Protein AF-A0A4W3GHU9-F1 (afdb_monomer_lite)

pLDDT: mean 94.24, std 3.18, range [72.62, 97.25]

InterPro domains:
  IPR001599 Alpha-2-macroglobulin [PF00207] (1-42)
  IPR013783 Immunoglobulin-like fold [G3DSA:2.60.40.10] (7-88)
  IPR014756 Immunoglobulin E-set [SSF81296] (2-49)
  IPR050473 Alpha-2-macroglobulin/Complement system [PTHR11412] (1-88)

Sequence (88 aa):
MTVMKDFFIDLRLPYSVIRNEQVEIKAILYNYHTEKIKVQVEFPYNEHICSGATPQKRFKQTVEIHPKSSEAVFYTIIPLVLGDIAIE

Secondary structure (DSSP, 8-state):
-----SEEEEEE--S---TT--EEEEEEEEE-SSS-EEEEEEEPP-TTEEES-BTTB-EEEEEEE-TTEEEEEEEEEEE-SSS-----

Organism: Callorhinchus milii (NCBI:txid7868)

Structure (mmCIF, N/CA/C/O backbone):
data_AF-A0A4W3GHU9-F1
#
_entry.id   AF-A0A4W3GHU9-F1
#
loop_
_atom_site.group_PDB
_atom_site.id
_atom_site.type_symbol
_atom_site.label_atom_id
_atom_site.label_alt_id
_atom_site.label_comp_id
_atom_site.label_asym_id
_atom_site.label_entity_id
_atom_site.label_seq_id
_atom_site.pdbx_PDB_ins_code
_atom_site.Cartn_x
_atom_site.Cartn_y
_atom_site.Cartn_z
_atom_site.occupancy
_atom_site.B_iso_or_equiv
_atom_site.auth_seq_id
_atom_site.auth_comp_id
_atom_site.auth_asym_id
_atom_site.auth_atom_id
_atom_site.pdbx_PDB_model_num
ATOM 1 N N . MET A 1 1 ? -16.418 -23.279 5.351 1.00 72.62 1 MET A N 1
ATOM 2 C CA . MET A 1 1 ? -15.470 -22.726 6.342 1.00 72.62 1 MET A CA 1
ATOM 3 C C . MET A 1 1 ? -15.134 -21.311 5.900 1.00 72.62 1 MET A C 1
ATOM 5 O O . MET A 1 1 ? -14.839 -21.146 4.725 1.00 72.62 1 MET A O 1
ATOM 9 N N . THR A 1 2 ? -15.236 -20.316 6.781 1.00 89.38 2 THR A N 1
ATOM 10 C CA . THR A 1 2 ? -15.000 -18.898 6.446 1.00 89.38 2 THR A CA 1
ATOM 11 C C . THR A 1 2 ? -13.739 -18.433 7.164 1.00 89.38 2 THR A C 1
ATOM 13 O O . THR A 1 2 ? -13.643 -18.610 8.376 1.00 89.38 2 THR A O 1
ATOM 16 N N . VAL A 1 3 ? -12.769 -17.879 6.432 1.00 91.31 3 VAL A N 1
ATOM 17 C CA . VAL A 1 3 ? -11.541 -17.302 7.003 1.00 91.31 3 VAL A CA 1
ATOM 18 C C . VAL A 1 3 ? -11.709 -15.791 7.051 1.00 91.31 3 VAL A C 1
ATOM 20 O O . VAL A 1 3 ? -11.992 -15.173 6.028 1.00 91.31 3 VAL A O 1
ATOM 23 N N . MET A 1 4 ? -11.568 -15.202 8.235 1.00 91.75 4 MET A N 1
ATOM 24 C CA . MET A 1 4 ? -11.766 -13.772 8.452 1.00 91.75 4 MET A CA 1
ATOM 25 C C . MET A 1 4 ? -10.873 -13.298 9.604 1.00 91.75 4 MET A C 1
ATOM 27 O O . MET A 1 4 ? -10.645 -14.042 10.558 1.00 91.75 4 MET A O 1
ATOM 31 N N . LYS A 1 5 ? -10.326 -12.087 9.471 1.00 94.31 5 LYS A N 1
ATOM 32 C CA . LYS A 1 5 ? -9.562 -11.378 10.505 1.00 94.31 5 LYS A CA 1
ATOM 33 C C . LYS A 1 5 ? -10.212 -10.017 10.740 1.00 94.31 5 LYS A C 1
ATOM 35 O O . LYS A 1 5 ? -10.759 -9.437 9.803 1.00 94.31 5 LYS A O 1
ATOM 40 N N . ASP A 1 6 ? -10.096 -9.496 11.956 1.00 93.25 6 ASP A N 1
ATOM 41 C CA . ASP A 1 6 ? -10.700 -8.209 12.330 1.00 93.25 6 ASP A CA 1
ATOM 42 C C . ASP A 1 6 ? -9.982 -7.000 11.703 1.00 93.25 6 ASP A C 1
ATOM 44 O O . ASP A 1 6 ? -10.602 -5.969 11.444 1.00 93.25 6 ASP A O 1
ATOM 48 N N . PHE A 1 7 ? -8.691 -7.149 11.394 1.00 95.50 7 PHE A N 1
ATOM 49 C CA . PHE A 1 7 ? -7.891 -6.177 10.654 1.00 95.50 7 PHE A CA 1
ATOM 50 C C . PHE A 1 7 ? -7.045 -6.882 9.589 1.00 95.50 7 PHE A C 1
ATOM 52 O O . PHE A 1 7 ? -6.349 -7.861 9.882 1.00 95.50 7 PHE A O 1
ATOM 59 N N . PHE A 1 8 ? -7.109 -6.398 8.348 1.00 95.44 8 PHE A N 1
ATOM 60 C CA . PHE A 1 8 ? -6.306 -6.908 7.234 1.00 95.44 8 PHE A CA 1
ATOM 61 C C . PHE A 1 8 ? -6.191 -5.887 6.096 1.00 95.44 8 PHE A C 1
ATOM 63 O O . PHE A 1 8 ? -6.898 -4.878 6.053 1.00 95.44 8 PHE A O 1
ATOM 70 N N . ILE A 1 9 ? -5.285 -6.190 5.167 1.00 95.25 9 ILE A N 1
ATOM 71 C CA . ILE A 1 9 ? -5.016 -5.414 3.959 1.00 95.25 9 ILE A CA 1
ATOM 72 C C . ILE A 1 9 ? -5.526 -6.213 2.755 1.00 95.25 9 ILE A C 1
ATOM 74 O O . ILE A 1 9 ? -5.188 -7.387 2.611 1.00 95.25 9 ILE A O 1
ATOM 78 N N . ASP A 1 10 ? -6.332 -5.585 1.904 1.00 95.12 10 ASP A N 1
ATOM 79 C CA . ASP A 1 10 ? -6.700 -6.081 0.573 1.00 95.12 10 ASP A CA 1
ATOM 80 C C . ASP A 1 10 ? -5.860 -5.334 -0.467 1.00 95.12 10 ASP A C 1
ATOM 82 O O . ASP A 1 10 ? -6.058 -4.137 -0.701 1.00 95.12 10 ASP A O 1
ATOM 86 N N . LEU A 1 11 ? -4.887 -6.026 -1.055 1.00 94.00 11 LEU A N 1
ATOM 87 C CA . LEU A 1 11 ? -4.004 -5.459 -2.066 1.00 94.00 11 LEU A CA 1
ATOM 88 C C . LEU A 1 11 ? -4.572 -5.732 -3.460 1.00 94.00 11 LEU A C 1
ATOM 90 O O . LEU A 1 11 ? -4.559 -6.865 -3.943 1.00 94.00 11 LEU A O 1
ATOM 94 N N . ARG A 1 12 ? -5.047 -4.680 -4.132 1.00 92.50 12 ARG A N 1
ATOM 95 C CA . ARG A 1 12 ? -5.626 -4.788 -5.474 1.00 92.50 12 ARG A CA 1
ATOM 96 C C . ARG A 1 12 ? -4.582 -4.479 -6.530 1.00 92.50 12 ARG A C 1
ATOM 98 O O . ARG A 1 12 ? -4.319 -3.316 -6.838 1.00 92.50 12 ARG A O 1
ATOM 105 N N . LEU A 1 13 ? -4.010 -5.544 -7.080 1.00 92.81 13 LEU A N 1
ATOM 106 C CA . LEU A 1 13 ? -3.048 -5.476 -8.171 1.00 92.81 13 LEU A CA 1
ATOM 107 C C . LEU A 1 13 ? -3.745 -5.700 -9.522 1.00 92.81 13 LEU A C 1
ATOM 109 O O . LEU A 1 13 ? -4.650 -6.537 -9.614 1.00 92.81 13 LEU A O 1
ATOM 113 N N . PRO A 1 14 ? -3.346 -4.973 -10.579 1.00 92.94 14 PRO A N 1
ATOM 114 C CA . PRO A 1 14 ? -3.722 -5.335 -11.938 1.00 92.94 14 PRO A CA 1
ATOM 115 C C . PRO A 1 14 ? -3.101 -6.686 -12.314 1.00 92.94 14 PRO A C 1
ATOM 117 O O . PRO A 1 14 ? -2.111 -7.115 -11.728 1.00 92.94 14 PRO A O 1
ATOM 120 N N . TYR A 1 15 ? -3.662 -7.338 -13.334 1.00 92.94 15 TYR A N 1
ATOM 121 C CA . TYR A 1 15 ? -3.138 -8.613 -13.831 1.00 92.94 15 TYR A CA 1
ATOM 122 C C . TYR A 1 15 ? -1.682 -8.507 -14.315 1.00 92.94 15 TYR A C 1
ATOM 124 O O . TYR A 1 15 ? -0.878 -9.400 -14.071 1.00 92.94 15 TYR A O 1
ATOM 132 N N . SER A 1 16 ? -1.341 -7.410 -14.993 1.00 94.25 16 SER A N 1
ATOM 133 C CA . SER A 1 16 ? 0.002 -7.148 -15.510 1.00 94.25 16 SER A CA 1
ATOM 134 C C . SER A 1 16 ? 0.232 -5.650 -15.680 1.00 94.25 16 SER A C 1
ATOM 136 O O . SER A 1 16 ? -0.720 -4.893 -15.874 1.00 94.25 16 SER A O 1
ATOM 138 N N . VAL A 1 17 ? 1.498 -5.241 -15.672 1.00 94.94 17 VAL A N 1
ATOM 139 C CA . VAL A 1 17 ? 1.9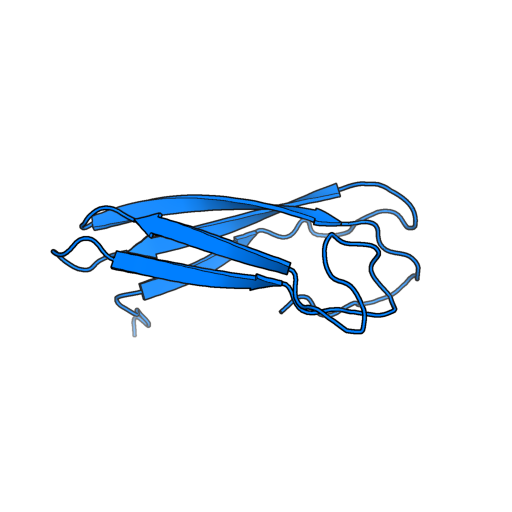47 -3.852 -15.850 1.00 94.94 17 VAL A CA 1
ATOM 140 C C . VAL A 1 17 ? 3.051 -3.797 -16.904 1.00 94.94 17 VAL A C 1
ATOM 142 O O . VAL A 1 17 ? 3.776 -4.776 -17.094 1.00 94.94 17 VAL A O 1
ATOM 145 N N . ILE A 1 18 ? 3.184 -2.673 -17.608 1.00 96.06 18 ILE A N 1
ATOM 146 C CA . ILE A 1 18 ? 4.224 -2.510 -18.628 1.00 96.06 18 ILE A CA 1
ATOM 147 C C . ILE A 1 18 ? 5.519 -2.044 -17.953 1.00 96.06 18 ILE A C 1
ATOM 149 O O . ILE A 1 18 ? 5.516 -1.161 -17.097 1.00 96.06 18 ILE A O 1
ATOM 153 N N . ARG A 1 19 ? 6.657 -2.635 -18.344 1.00 96.69 19 ARG A N 1
ATOM 154 C CA . ARG A 1 19 ? 7.979 -2.209 -17.858 1.00 96.69 19 ARG A CA 1
ATOM 155 C C . ARG A 1 19 ? 8.200 -0.721 -18.141 1.00 96.69 19 ARG A C 1
ATOM 157 O O . ARG A 1 19 ? 7.996 -0.277 -19.269 1.00 96.69 19 ARG A O 1
ATOM 164 N N . ASN A 1 20 ? 8.731 -0.009 -17.150 1.00 95.94 20 ASN A N 1
ATOM 165 C CA . ASN A 1 20 ? 9.005 1.429 -17.157 1.00 95.94 20 ASN A CA 1
ATOM 166 C C . ASN A 1 20 ? 7.754 2.322 -17.228 1.00 95.94 20 ASN A C 1
ATOM 168 O O . ASN A 1 20 ? 7.884 3.517 -17.486 1.00 95.94 20 ASN A O 1
ATOM 172 N N . GLU A 1 21 ? 6.560 1.777 -16.987 1.00 96.31 21 GLU A N 1
ATOM 173 C CA . GLU A 1 21 ? 5.335 2.566 -16.866 1.00 96.31 21 GLU A CA 1
ATOM 174 C C . GLU A 1 21 ? 5.046 2.904 -15.400 1.00 96.31 21 GLU A C 1
ATOM 176 O O . GLU A 1 21 ? 5.189 2.068 -14.509 1.00 96.31 21 GLU A O 1
ATOM 181 N N . GLN A 1 22 ? 4.622 4.141 -15.147 1.00 95.94 22 GLN A N 1
ATOM 182 C CA . GLN A 1 22 ? 4.158 4.544 -13.828 1.00 95.94 22 GLN A CA 1
ATOM 183 C C . GLN A 1 22 ? 2.734 4.045 -13.602 1.00 95.94 22 GLN A C 1
ATOM 185 O O . GLN A 1 22 ? 1.811 4.447 -14.308 1.00 95.94 22 GLN A O 1
ATOM 190 N N . VAL A 1 23 ? 2.554 3.219 -12.576 1.00 95.50 23 VAL A N 1
ATOM 191 C CA . VAL A 1 23 ? 1.252 2.672 -12.189 1.00 95.50 23 VAL A CA 1
ATOM 192 C C . VAL A 1 23 ? 0.967 2.966 -10.722 1.00 95.50 23 VAL A C 1
ATOM 194 O O . VAL A 1 23 ? 1.872 3.037 -9.889 1.00 95.50 23 VAL A O 1
ATOM 197 N N . GLU A 1 24 ? -0.308 3.144 -10.395 1.00 95.00 24 GLU A N 1
ATOM 198 C CA . GLU A 1 24 ? -0.768 3.328 -9.023 1.00 95.00 24 GLU A CA 1
ATOM 199 C C . GLU A 1 24 ? -1.483 2.060 -8.555 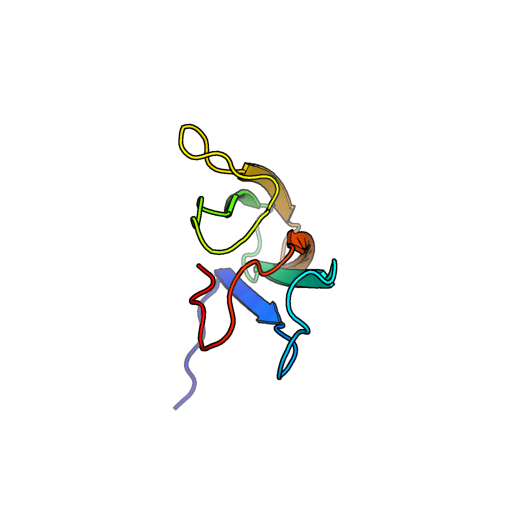1.00 95.00 24 GLU A C 1
ATOM 201 O O . GLU A 1 24 ? -2.486 1.646 -9.140 1.00 95.00 24 GLU A O 1
ATOM 206 N N . ILE A 1 25 ? -0.957 1.430 -7.506 1.00 94.00 25 ILE A N 1
ATOM 207 C CA . ILE A 1 25 ? -1.586 0.272 -6.869 1.00 94.00 25 ILE A CA 1
ATOM 208 C C . ILE A 1 25 ? -2.382 0.715 -5.643 1.00 94.00 25 ILE A C 1
ATOM 210 O O . ILE A 1 25 ? -2.000 1.647 -4.929 1.00 94.00 25 ILE A O 1
ATOM 214 N N . LYS A 1 26 ? -3.497 0.024 -5.389 1.00 94.56 26 LYS A N 1
ATOM 215 C CA 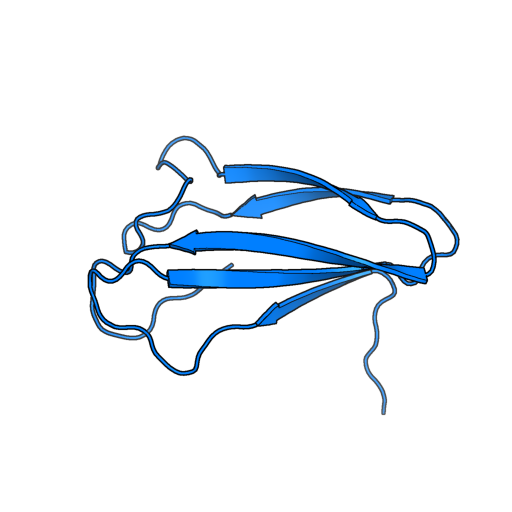. LYS A 1 26 ? -4.435 0.357 -4.316 1.00 94.56 26 LYS A CA 1
ATOM 216 C C . LYS A 1 26 ? -4.411 -0.716 -3.231 1.00 94.56 26 LYS A C 1
ATOM 218 O O . LYS A 1 26 ? -4.805 -1.855 -3.479 1.00 94.56 26 LYS A O 1
ATOM 223 N N . ALA A 1 27 ? -4.028 -0.328 -2.021 1.00 95.81 27 ALA A N 1
ATOM 224 C CA . ALA A 1 27 ? -4.173 -1.137 -0.817 1.00 95.81 27 ALA A CA 1
ATOM 225 C C . ALA A 1 27 ? -5.373 -0.630 -0.008 1.00 95.81 27 ALA A C 1
ATOM 227 O O . ALA A 1 27 ? -5.460 0.557 0.308 1.00 95.81 27 ALA A O 1
ATOM 228 N N . ILE A 1 28 ? -6.315 -1.510 0.321 1.00 96.62 28 ILE A N 1
ATOM 229 C CA . ILE A 1 28 ? -7.476 -1.171 1.149 1.00 96.62 28 ILE A CA 1
ATOM 230 C C . ILE A 1 28 ? -7.265 -1.769 2.532 1.00 96.62 28 ILE A C 1
ATOM 232 O O . ILE A 1 28 ? -7.128 -2.980 2.687 1.00 96.62 28 ILE A O 1
ATOM 236 N N . LEU A 1 29 ? -7.244 -0.908 3.539 1.00 97.00 29 LEU A N 1
ATOM 237 C CA . LEU A 1 29 ? -7.136 -1.298 4.933 1.00 97.00 29 LEU A CA 1
ATOM 238 C C . LEU A 1 29 ? -8.545 -1.450 5.494 1.00 97.00 29 LEU A C 1
ATOM 240 O O . LEU A 1 29 ? -9.308 -0.483 5.505 1.00 97.00 29 LEU A O 1
ATOM 244 N N . TYR A 1 30 ? -8.884 -2.644 5.966 1.00 97.25 30 TYR A N 1
ATOM 245 C CA . TYR A 1 30 ? -10.175 -2.917 6.591 1.00 97.25 30 TYR A CA 1
ATOM 246 C C . TYR A 1 30 ? -10.027 -2.942 8.107 1.00 97.25 30 TYR A C 1
ATOM 248 O O . TYR A 1 30 ? -9.225 -3.711 8.637 1.00 97.25 30 TYR A O 1
ATOM 256 N N . ASN A 1 31 ? -10.820 -2.122 8.799 1.00 97.25 31 ASN A N 1
ATOM 257 C CA . ASN A 1 31 ? -10.944 -2.149 10.251 1.00 97.25 31 ASN A CA 1
ATOM 258 C C . ASN A 1 31 ? -12.353 -2.596 10.643 1.00 97.25 31 ASN A C 1
ATOM 260 O O . ASN A 1 31 ? -13.304 -1.815 10.572 1.00 97.25 31 ASN A O 1
ATOM 264 N N . TYR A 1 32 ? -12.4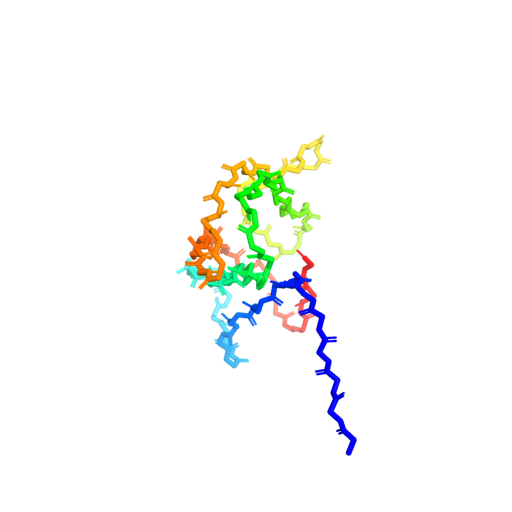88 -3.836 11.101 1.00 96.50 32 TYR A N 1
ATOM 265 C CA . TYR A 1 32 ? -13.748 -4.352 11.630 1.00 96.50 32 TYR A CA 1
ATOM 266 C C . TYR A 1 32 ? -13.869 -4.239 13.153 1.00 96.50 32 TYR A C 1
ATOM 268 O O . TYR A 1 32 ? -14.917 -4.587 13.704 1.00 96.50 32 TYR A O 1
ATOM 276 N N . HIS A 1 33 ? -12.865 -3.678 13.834 1.00 95.25 33 HIS A N 1
ATOM 277 C CA . HIS A 1 33 ? -12.984 -3.344 15.248 1.00 95.25 33 HIS A CA 1
ATOM 278 C C . HIS A 1 33 ? -14.009 -2.225 15.485 1.00 95.25 33 HIS A C 1
ATOM 280 O O . HIS A 1 33 ? -14.368 -1.439 14.602 1.00 95.25 33 HIS A O 1
ATOM 286 N N . THR A 1 34 ? -14.487 -2.148 16.725 1.00 96.38 34 THR A N 1
ATOM 287 C CA . THR A 1 34 ? -15.381 -1.083 17.203 1.00 96.38 34 THR A CA 1
ATOM 288 C C . THR A 1 34 ? -14.638 0.187 17.610 1.00 96.38 34 THR A C 1
ATOM 290 O O . THR A 1 34 ? -15.276 1.196 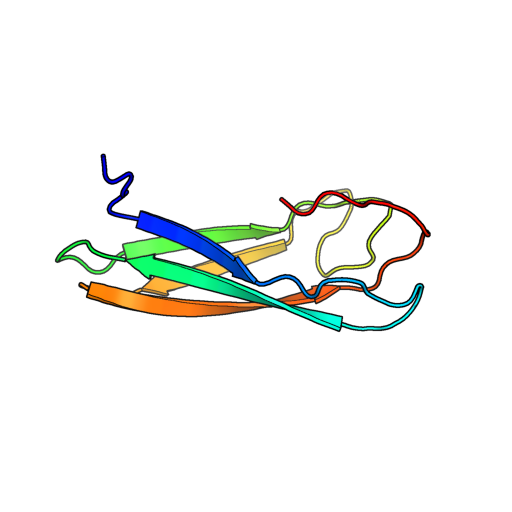17.896 1.00 96.38 34 THR A O 1
ATOM 293 N N . GLU A 1 35 ? -13.309 0.146 17.640 1.00 96.25 35 GLU A N 1
ATOM 294 C CA . GLU A 1 35 ? -12.446 1.266 17.996 1.00 96.25 35 GLU A CA 1
ATOM 295 C C . GLU A 1 35 ? -11.714 1.833 16.778 1.00 96.25 35 GLU A C 1
ATOM 297 O O . GLU A 1 35 ? -11.540 1.174 15.748 1.00 96.25 35 GLU A O 1
ATOM 302 N N . LYS A 1 36 ? -11.322 3.103 16.896 1.00 96.50 36 LYS A N 1
ATOM 303 C CA . LYS A 1 36 ? -10.498 3.776 15.897 1.00 96.50 36 LYS A CA 1
ATOM 304 C C . LYS A 1 36 ? -9.062 3.293 16.063 1.00 96.50 36 LYS A C 1
ATOM 306 O O . LYS A 1 36 ? -8.517 3.385 17.161 1.00 96.50 36 LYS A O 1
ATOM 311 N N . ILE A 1 37 ? -8.443 2.850 14.975 1.00 96.56 37 ILE A N 1
ATOM 312 C CA . ILE A 1 37 ? -7.058 2.371 14.985 1.00 96.56 37 ILE A CA 1
ATOM 313 C C . ILE A 1 37 ? -6.149 3.329 14.220 1.00 96.56 37 ILE A C 1
ATOM 315 O O . ILE A 1 37 ? -6.549 3.946 13.231 1.00 96.56 37 ILE A O 1
ATOM 319 N N . LYS A 1 38 ? -4.905 3.445 14.685 1.00 96.88 38 LYS A N 1
ATOM 320 C CA . LYS A 1 38 ? -3.836 4.177 14.006 1.00 96.88 38 LYS A CA 1
ATOM 321 C C . LYS A 1 38 ? -2.761 3.182 13.615 1.00 96.88 38 LYS A C 1
ATOM 323 O O . LYS A 1 38 ? -2.114 2.605 14.485 1.00 96.88 38 LYS A O 1
ATOM 328 N N . VAL A 1 39 ? -2.591 2.977 12.316 1.00 95.81 39 VAL A N 1
ATOM 329 C CA . VAL A 1 39 ? -1.680 1.970 11.769 1.00 95.81 39 VAL A CA 1
ATOM 330 C C . VAL A 1 39 ? -0.588 2.640 10.951 1.00 95.81 39 VAL A C 1
ATOM 332 O O . VAL A 1 39 ? -0.821 3.646 10.282 1.00 95.81 39 VAL A O 1
ATOM 335 N N . GLN A 1 40 ? 0.619 2.088 11.020 1.00 95.88 40 GLN A N 1
ATOM 336 C CA . GLN A 1 40 ? 1.723 2.470 10.152 1.00 95.88 40 GLN A CA 1
ATOM 337 C C . GLN A 1 40 ? 1.881 1.391 9.086 1.00 95.88 40 GLN A C 1
ATOM 339 O O . GLN A 1 40 ? 2.196 0.248 9.407 1.00 95.88 40 GLN A O 1
ATOM 344 N N . VAL A 1 41 ? 1.643 1.760 7.832 1.00 94.62 41 VAL A N 1
ATOM 345 C CA . VAL A 1 41 ? 1.834 0.883 6.677 1.00 94.62 41 VAL A CA 1
ATOM 346 C C . VAL A 1 41 ? 3.201 1.175 6.081 1.00 94.62 41 VAL A C 1
ATOM 348 O O . VAL A 1 41 ? 3.590 2.340 5.955 1.00 94.62 41 VAL A O 1
ATOM 351 N N . GLU A 1 42 ? 3.937 0.129 5.728 1.00 94.25 42 GLU A N 1
ATOM 352 C CA . GLU A 1 42 ? 5.272 0.241 5.156 1.00 94.25 42 GLU A CA 1
ATOM 353 C C . GLU A 1 42 ? 5.308 -0.432 3.792 1.00 94.25 42 GLU A C 1
ATOM 355 O O . GLU A 1 42 ? 4.921 -1.587 3.679 1.00 94.25 42 GLU A O 1
ATOM 360 N N . PHE A 1 43 ? 5.817 0.277 2.790 1.00 93.19 43 PHE A N 1
ATOM 361 C CA . PHE A 1 43 ? 6.175 -0.304 1.504 1.00 93.19 43 PHE A CA 1
ATOM 362 C C . PHE A 1 43 ? 7.693 -0.546 1.492 1.00 93.19 43 PHE A C 1
ATOM 364 O O . PHE A 1 43 ? 8.467 0.417 1.652 1.00 93.19 43 PHE A O 1
ATOM 371 N N . PRO A 1 44 ? 8.147 -1.808 1.403 1.00 92.94 44 PRO A N 1
ATOM 372 C CA . PRO A 1 44 ? 9.563 -2.136 1.446 1.00 92.94 44 PRO A CA 1
ATOM 373 C C . PRO A 1 44 ? 10.283 -1.720 0.162 1.00 92.94 44 PRO A C 1
ATOM 375 O O . PRO A 1 44 ? 9.687 -1.521 -0.894 1.00 92.94 44 PRO A O 1
ATOM 378 N N . TYR A 1 45 ? 11.603 -1.573 0.263 1.00 93.62 45 TYR A N 1
ATOM 379 C CA . TYR A 1 45 ? 12.438 -1.368 -0.913 1.00 93.62 45 TYR A CA 1
ATOM 380 C C . TYR A 1 45 ? 12.570 -2.674 -1.694 1.00 93.62 45 TYR A C 1
ATOM 382 O O . TYR A 1 45 ? 12.882 -3.715 -1.117 1.00 93.62 45 TYR A O 1
ATOM 390 N N . ASN A 1 46 ? 12.396 -2.582 -3.008 1.00 94.12 46 ASN A N 1
ATOM 391 C CA . ASN A 1 46 ? 12.647 -3.659 -3.950 1.00 94.12 46 ASN A CA 1
ATOM 392 C C . ASN A 1 46 ? 13.499 -3.096 -5.094 1.00 94.12 46 ASN A C 1
ATOM 394 O O . ASN A 1 46 ? 13.120 -2.111 -5.720 1.00 94.12 46 ASN A O 1
ATOM 398 N N . GLU A 1 47 ? 14.646 -3.712 -5.376 1.00 94.06 47 GLU A N 1
ATOM 399 C CA . GLU A 1 47 ? 15.579 -3.257 -6.418 1.00 94.06 47 GLU A CA 1
ATOM 400 C C . GLU A 1 47 ? 14.999 -3.299 -7.840 1.00 94.06 47 GLU A C 1
ATOM 402 O O . GLU A 1 47 ? 15.483 -2.612 -8.738 1.00 94.06 47 GLU A O 1
ATOM 407 N N . HIS A 1 48 ? 13.936 -4.073 -8.044 1.00 94.81 48 HIS A N 1
ATOM 408 C CA . HIS A 1 48 ? 13.244 -4.218 -9.320 1.00 94.81 48 HIS A CA 1
ATOM 409 C C . HIS A 1 48 ? 12.087 -3.226 -9.505 1.00 94.81 48 HIS A C 1
ATOM 411 O O . HIS A 1 48 ? 11.481 -3.187 -10.580 1.00 94.81 48 HIS A O 1
ATOM 417 N N . ILE A 1 49 ? 11.778 -2.421 -8.483 1.00 94.69 49 ILE A N 1
ATOM 418 C CA . ILE A 1 49 ? 10.674 -1.461 -8.487 1.00 94.69 49 ILE A CA 1
ATOM 419 C C . ILE A 1 49 ? 11.190 -0.090 -8.055 1.00 94.69 49 ILE A C 1
ATOM 421 O O . ILE A 1 49 ? 11.615 0.111 -6.919 1.00 94.69 49 ILE A O 1
ATOM 425 N N . CYS A 1 50 ? 11.059 0.903 -8.928 1.00 94.12 50 CYS A N 1
ATOM 426 C CA . CYS A 1 50 ? 11.212 2.292 -8.523 1.00 94.12 50 CYS A CA 1
ATOM 427 C C . CYS A 1 50 ? 9.915 2.748 -7.835 1.00 94.12 50 CYS A C 1
ATOM 429 O O . CYS A 1 50 ? 8.860 2.843 -8.456 1.00 94.12 50 CYS A O 1
ATOM 431 N N . SER A 1 51 ? 9.987 2.967 -6.524 1.00 93.94 51 SER A N 1
ATOM 432 C CA . SER A 1 51 ? 8.871 3.390 -5.671 1.00 93.94 51 SER A CA 1
ATOM 433 C C . SER A 1 51 ? 9.321 4.519 -4.736 1.00 93.94 51 SER A C 1
ATOM 435 O O . SER A 1 51 ? 10.463 4.972 -4.800 1.00 93.94 51 SER A O 1
ATOM 437 N N . GLY A 1 52 ? 8.448 4.959 -3.825 1.00 91.19 52 GLY A N 1
ATOM 438 C CA . GLY A 1 52 ? 8.814 5.919 -2.775 1.00 91.19 52 GLY A CA 1
ATOM 439 C C . GLY A 1 52 ? 9.800 5.385 -1.720 1.00 91.19 52 GLY A C 1
ATOM 440 O O . GLY A 1 52 ? 10.220 6.149 -0.849 1.00 91.19 52 GLY A O 1
ATOM 441 N N . ALA A 1 53 ? 10.148 4.093 -1.751 1.00 93.50 53 ALA A N 1
ATOM 442 C CA . ALA A 1 53 ? 11.106 3.480 -0.834 1.00 93.50 53 ALA A CA 1
ATOM 443 C C . ALA A 1 53 ? 12.542 3.557 -1.379 1.00 93.50 53 ALA A C 1
ATOM 445 O O . ALA A 1 53 ? 12.779 3.425 -2.579 1.00 93.50 53 ALA A O 1
ATOM 446 N N . THR A 1 54 ? 13.518 3.721 -0.486 1.00 92.00 54 THR A N 1
ATOM 447 C CA . THR A 1 54 ? 14.952 3.710 -0.813 1.00 92.00 54 THR A CA 1
ATOM 448 C C . THR A 1 54 ? 15.645 2.518 -0.148 1.00 92.00 54 THR A C 1
ATOM 450 O O . THR A 1 54 ? 15.128 2.006 0.849 1.00 92.00 54 THR A O 1
ATOM 453 N N . PRO A 1 55 ? 16.838 2.090 -0.614 1.00 90.75 55 PRO A N 1
ATOM 454 C CA . PRO A 1 55 ? 17.552 0.958 -0.012 1.00 90.75 55 PRO A CA 1
ATOM 455 C C . PRO A 1 55 ? 17.773 1.104 1.500 1.00 90.75 55 PRO A C 1
ATOM 457 O O . PRO A 1 55 ? 17.832 0.120 2.230 1.00 90.75 55 PRO A O 1
ATOM 460 N N . GLN A 1 56 ? 17.887 2.343 1.982 1.00 91.25 56 GLN A N 1
ATOM 461 C CA . GLN A 1 56 ? 18.116 2.661 3.388 1.00 91.25 56 GLN A CA 1
ATOM 462 C C . GLN A 1 56 ? 16.817 2.873 4.177 1.00 91.25 56 GLN A C 1
ATOM 464 O O . GLN A 1 56 ? 16.838 2.807 5.408 1.00 91.25 56 GLN A O 1
ATOM 469 N N . LYS A 1 57 ? 15.693 3.176 3.512 1.00 91.94 57 LYS A N 1
ATOM 470 C CA . LYS A 1 57 ? 14.458 3.592 4.184 1.00 91.94 57 LYS A CA 1
ATOM 471 C C . LYS A 1 57 ? 13.210 3.080 3.468 1.00 91.94 57 LYS A C 1
ATOM 473 O O . LYS A 1 57 ? 12.917 3.448 2.335 1.00 91.94 57 LYS A O 1
ATOM 478 N N . ARG A 1 58 ? 12.405 2.317 4.211 1.00 92.50 58 ARG A N 1
ATOM 479 C CA . ARG A 1 58 ? 11.050 1.916 3.808 1.00 92.50 58 ARG A CA 1
ATOM 480 C C . ARG A 1 58 ? 10.138 3.135 3.707 1.00 92.50 58 ARG A C 1
ATOM 482 O O . ARG A 1 58 ? 10.230 4.050 4.534 1.00 92.50 58 ARG A O 1
ATOM 489 N N . PHE A 1 59 ? 9.236 3.131 2.734 1.00 92.69 59 PHE A N 1
ATOM 490 C CA . PHE A 1 59 ? 8.241 4.188 2.610 1.00 92.69 59 PHE A CA 1
ATOM 491 C C . PHE A 1 59 ? 7.122 3.933 3.617 1.00 92.69 59 PHE A C 1
ATOM 493 O O . PHE A 1 59 ? 6.399 2.948 3.508 1.00 92.69 59 PHE A O 1
ATOM 500 N N . LYS A 1 60 ? 7.018 4.786 4.640 1.00 94.44 60 LYS A N 1
ATOM 501 C CA . LYS A 1 60 ? 6.063 4.613 5.740 1.00 94.44 60 LYS A CA 1
ATOM 502 C C . LYS A 1 60 ? 4.956 5.649 5.654 1.00 94.44 60 LYS A C 1
ATOM 504 O O . LYS A 1 60 ? 5.249 6.837 5.528 1.00 94.44 60 LYS A O 1
ATOM 509 N N . GLN A 1 61 ? 3.717 5.214 5.836 1.00 93.19 61 GLN A N 1
ATOM 510 C CA . GLN A 1 61 ? 2.557 6.090 5.933 1.00 93.19 61 GLN A CA 1
ATOM 511 C C . GLN A 1 61 ? 1.730 5.727 7.162 1.00 93.19 61 GLN A C 1
ATOM 513 O O . GLN A 1 61 ? 1.441 4.559 7.409 1.00 93.19 61 GLN A O 1
ATOM 518 N N . THR A 1 62 ? 1.347 6.737 7.937 1.00 96.25 62 THR A N 1
ATOM 519 C CA . THR A 1 62 ? 0.471 6.553 9.094 1.00 96.25 62 THR A CA 1
ATOM 520 C C . THR A 1 62 ? -0.958 6.869 8.687 1.00 96.25 62 THR A C 1
ATOM 522 O O . THR A 1 62 ? -1.230 7.974 8.220 1.00 96.25 62 THR A O 1
ATOM 525 N N . VAL A 1 63 ? -1.859 5.911 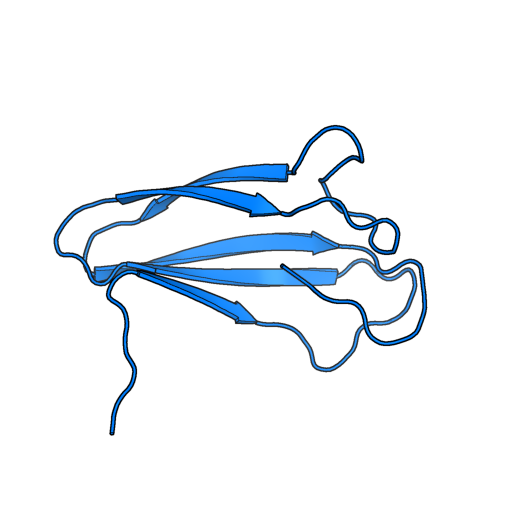8.877 1.00 95.88 63 VAL A N 1
ATOM 526 C CA . VAL A 1 63 ? -3.272 6.017 8.503 1.00 95.88 63 VAL A CA 1
ATOM 527 C C . VAL A 1 63 ? -4.128 5.785 9.736 1.00 95.88 63 VAL A C 1
ATOM 529 O O . VAL A 1 63 ? -3.872 4.885 10.537 1.00 95.88 63 VAL A O 1
ATOM 532 N N . GLU A 1 64 ? -5.143 6.622 9.899 1.00 96.44 64 GLU A N 1
ATOM 533 C CA . GLU A 1 64 ? -6.147 6.466 10.942 1.00 96.44 64 GLU A CA 1
ATOM 534 C C . GLU A 1 64 ? -7.435 5.938 10.321 1.00 96.44 64 GLU A C 1
ATOM 536 O O . GLU A 1 64 ? -7.979 6.561 9.415 1.00 96.44 64 GLU A O 1
ATOM 541 N N . ILE A 1 65 ? -7.918 4.800 10.817 1.00 97.00 65 ILE A N 1
ATOM 542 C CA . ILE A 1 65 ? -9.085 4.105 10.269 1.00 97.00 65 ILE A CA 1
ATOM 543 C C . ILE A 1 65 ? -10.181 4.119 11.325 1.00 97.00 65 ILE A C 1
ATOM 545 O O . ILE A 1 65 ? -9.967 3.712 12.472 1.00 97.00 65 ILE A O 1
ATOM 549 N N . HIS A 1 66 ? -11.359 4.605 10.944 1.00 97.06 66 HIS A N 1
ATOM 550 C CA . HIS A 1 66 ? -12.516 4.654 11.829 1.00 97.06 66 HIS A CA 1
ATOM 551 C C . HIS A 1 66 ? -13.045 3.240 12.152 1.00 97.06 66 HIS A C 1
ATOM 553 O O . HIS A 1 66 ? -12.701 2.267 11.475 1.00 97.06 66 HIS A O 1
ATOM 559 N N . PRO A 1 67 ? -13.846 3.090 13.222 1.00 96.69 67 PRO A N 1
ATOM 560 C CA . PRO A 1 67 ? -14.501 1.826 13.536 1.00 96.69 67 PRO A CA 1
ATOM 561 C C . PRO A 1 67 ? -15.357 1.318 12.379 1.00 96.69 67 PRO A C 1
ATOM 563 O O . PRO A 1 67 ? -16.106 2.096 11.785 1.00 96.69 67 PRO A O 1
ATOM 566 N N . LYS A 1 68 ? -15.317 0.007 12.118 1.00 96.12 68 LYS A N 1
ATOM 567 C CA . LYS A 1 68 ? -16.145 -0.660 11.093 1.00 96.12 68 LYS A CA 1
ATOM 568 C C . LYS A 1 68 ? -16.081 0.014 9.713 1.00 96.12 68 LYS A C 1
ATOM 570 O O . LYS A 1 68 ? -17.082 0.049 8.995 1.00 96.12 68 LYS A O 1
ATOM 575 N N . SER A 1 69 ? -14.927 0.567 9.350 1.00 96.88 69 SER A N 1
ATOM 576 C CA . SER A 1 69 ? -14.718 1.282 8.092 1.00 96.88 69 SER A CA 1
ATOM 577 C C . SER A 1 69 ? -13.473 0.779 7.363 1.00 96.88 69 SER A C 1
ATOM 579 O O . SER A 1 69 ? -12.740 -0.089 7.841 1.00 96.88 69 SER A O 1
ATOM 581 N N . SER A 1 70 ? -13.245 1.324 6.172 1.00 96.75 70 SER A N 1
ATOM 582 C CA . SER A 1 70 ? -12.067 1.029 5.363 1.00 96.75 70 SER A CA 1
ATOM 583 C C . SER A 1 70 ? -11.426 2.309 4.855 1.00 96.75 70 SER A C 1
ATOM 585 O O . SER A 1 70 ? -12.149 3.229 4.479 1.00 96.75 70 SER A O 1
ATOM 587 N N . GLU A 1 71 ? -10.102 2.326 4.764 1.00 97.19 71 GLU A N 1
ATOM 588 C CA . GLU A 1 71 ? -9.337 3.426 4.169 1.00 97.19 71 GLU A CA 1
ATOM 589 C C . GLU A 1 71 ? -8.480 2.909 3.015 1.00 97.19 71 GLU A C 1
ATOM 591 O O . GLU A 1 71 ? -7.927 1.809 3.080 1.00 97.19 71 GLU A O 1
ATOM 596 N N . ALA A 1 72 ? -8.373 3.698 1.947 1.00 96.06 72 ALA A N 1
ATOM 597 C CA . ALA A 1 72 ? -7.545 3.361 0.795 1.00 96.06 72 ALA A CA 1
ATOM 598 C C . ALA A 1 72 ? -6.194 4.081 0.870 1.00 96.06 72 ALA A C 1
ATOM 600 O O . ALA A 1 72 ? -6.136 5.295 1.066 1.00 96.06 72 ALA A O 1
ATOM 601 N N . VAL A 1 73 ? -5.119 3.328 0.656 1.00 95.38 73 VAL A N 1
ATOM 602 C CA . VAL A 1 73 ? -3.755 3.833 0.507 1.00 95.38 73 VAL A CA 1
ATOM 603 C C . VAL A 1 73 ? -3.283 3.534 -0.906 1.00 95.38 73 VAL A C 1
ATOM 605 O O . VAL A 1 73 ? -3.433 2.416 -1.402 1.00 95.38 73 VAL A O 1
ATOM 608 N N . PHE A 1 74 ? -2.725 4.548 -1.553 1.00 94.62 74 PHE A N 1
ATOM 609 C CA . PHE A 1 74 ? -2.250 4.474 -2.925 1.00 94.62 74 PHE A CA 1
ATOM 610 C C . PHE A 1 74 ? -0.725 4.494 -2.935 1.00 94.62 74 PHE A C 1
ATOM 612 O O . PHE A 1 74 ? -0.110 5.305 -2.239 1.00 94.62 74 PHE A O 1
ATOM 619 N N . TYR A 1 75 ? -0.123 3.606 -3.724 1.00 94.19 75 TYR A N 1
ATOM 620 C CA . TYR A 1 75 ? 1.322 3.558 -3.926 1.00 94.19 75 TYR A CA 1
ATOM 621 C C . TYR A 1 75 ? 1.635 3.693 -5.411 1.00 94.19 75 TYR A C 1
ATOM 623 O O . TYR A 1 75 ? 1.172 2.900 -6.229 1.00 94.19 75 TYR A O 1
ATOM 631 N N . THR A 1 76 ? 2.450 4.685 -5.759 1.00 94.81 76 THR A N 1
ATOM 632 C CA . THR A 1 76 ? 2.987 4.838 -7.112 1.00 94.81 76 THR A CA 1
ATOM 633 C C . THR A 1 76 ? 4.246 3.994 -7.259 1.00 94.81 76 THR A C 1
ATOM 635 O O . THR A 1 76 ? 5.199 4.157 -6.489 1.00 94.81 76 THR A O 1
ATOM 638 N N . ILE A 1 77 ? 4.255 3.102 -8.247 1.00 95.12 77 ILE A N 1
ATOM 639 C CA . ILE A 1 77 ? 5.386 2.224 -8.545 1.00 95.12 77 ILE A CA 1
ATOM 640 C C . ILE A 1 77 ? 5.705 2.231 -10.043 1.00 95.12 77 ILE A C 1
ATOM 642 O O . ILE A 1 77 ? 4.824 2.418 -10.881 1.00 95.12 77 ILE A O 1
ATOM 646 N N . ILE A 1 78 ? 6.975 2.010 -10.374 1.00 96.12 78 ILE A N 1
ATOM 647 C CA . ILE A 1 78 ? 7.468 1.836 -11.742 1.00 96.12 78 ILE A CA 1
ATOM 648 C C . ILE A 1 78 ? 8.293 0.538 -11.783 1.00 96.12 78 ILE A C 1
ATOM 650 O O . ILE A 1 78 ? 9.343 0.467 -11.135 1.00 96.12 78 ILE A O 1
ATOM 654 N N . PRO A 1 79 ? 7.862 -0.499 -12.520 1.00 96.38 79 PRO A N 1
ATOM 655 C CA . PRO A 1 79 ? 8.606 -1.748 -12.644 1.00 96.38 79 PRO A CA 1
ATOM 656 C C . PRO A 1 79 ? 9.802 -1.569 -13.588 1.00 96.38 79 PRO A C 1
ATOM 658 O O . PRO A 1 79 ? 9.646 -1.119 -14.725 1.00 96.38 79 PRO A O 1
ATOM 661 N N . LEU A 1 80 ? 11.000 -1.940 -13.134 1.00 95.88 80 LEU A N 1
ATOM 662 C CA . LEU A 1 80 ? 12.254 -1.754 -13.880 1.00 95.88 80 LEU A CA 1
ATOM 663 C C . LEU A 1 80 ? 12.653 -2.988 -14.701 1.00 95.88 80 LEU A C 1
ATOM 665 O O . LEU A 1 80 ? 13.389 -2.882 -15.684 1.00 95.88 80 LEU A O 1
ATOM 669 N N . VAL A 1 81 ? 12.158 -4.166 -14.320 1.00 95.44 81 VAL A N 1
ATOM 670 C CA . VAL A 1 81 ? 12.460 -5.452 -14.967 1.00 95.44 81 VAL A CA 1
ATOM 671 C C . VAL A 1 81 ? 11.181 -6.131 -15.458 1.00 95.44 81 VAL A C 1
ATOM 673 O O . VAL A 1 81 ? 10.076 -5.745 -15.088 1.00 95.44 81 VAL A O 1
ATOM 676 N N . LEU A 1 82 ? 11.339 -7.121 -16.339 1.00 94.38 82 LEU A N 1
ATOM 677 C CA . LEU A 1 82 ? 10.250 -7.997 -16.782 1.00 94.38 82 LEU A CA 1
ATOM 678 C C . LEU A 1 82 ? 10.208 -9.258 -15.914 1.00 94.38 82 LEU A C 1
ATOM 680 O O . LEU A 1 82 ? 11.242 -9.677 -15.397 1.00 94.38 82 LEU A O 1
ATOM 684 N N . GLY A 1 83 ? 9.039 -9.892 -15.852 1.00 93.50 83 GLY A N 1
ATOM 685 C CA . GLY A 1 83 ? 8.807 -11.123 -15.098 1.00 93.50 83 GLY A CA 1
ATOM 686 C C . GLY A 1 83 ? 7.944 -10.886 -13.864 1.00 93.50 83 GLY A C 1
ATOM 687 O O . GLY A 1 83 ? 7.334 -9.827 -13.715 1.00 93.50 83 GLY A O 1
ATOM 688 N N . ASP A 1 84 ? 7.902 -11.889 -12.993 1.00 93.00 84 ASP A N 1
ATOM 689 C CA . ASP A 1 84 ? 7.109 -11.846 -11.771 1.00 93.00 84 ASP A CA 1
ATOM 690 C C . ASP A 1 84 ? 7.887 -11.136 -10.662 1.00 93.00 84 ASP A C 1
ATOM 692 O O . ASP A 1 84 ? 9.004 -11.525 -10.315 1.00 93.00 84 ASP A O 1
ATOM 696 N N . ILE A 1 85 ? 7.289 -10.089 -10.097 1.00 91.81 85 ILE A N 1
ATOM 697 C CA . ILE A 1 85 ? 7.870 -9.312 -9.001 1.00 91.81 85 ILE A CA 1
ATOM 698 C C . ILE A 1 85 ? 6.924 -9.397 -7.806 1.00 91.81 85 ILE A C 1
ATOM 700 O O . ILE A 1 85 ? 5.738 -9.091 -7.922 1.00 91.81 85 ILE A O 1
ATOM 704 N N . ALA A 1 86 ? 7.448 -9.800 -6.650 1.00 89.88 86 ALA A N 1
ATOM 705 C CA . ALA A 1 86 ? 6.679 -9.835 -5.413 1.00 89.88 86 ALA A CA 1
ATOM 706 C C . ALA A 1 86 ? 6.425 -8.414 -4.876 1.00 89.88 86 ALA A C 1
ATOM 708 O O . ALA A 1 86 ? 7.341 -7.589 -4.815 1.00 89.88 86 ALA A O 1
ATOM 709 N N . ILE A 1 87 ? 5.178 -8.159 -4.468 1.00 89.75 87 ILE A N 1
ATOM 710 C CA . ILE A 1 87 ? 4.758 -6.964 -3.729 1.00 89.75 87 ILE A CA 1
ATOM 711 C C . ILE A 1 87 ? 4.417 -7.395 -2.302 1.00 89.75 87 ILE A C 1
ATOM 713 O O . ILE A 1 87 ? 3.653 -8.345 -2.121 1.00 89.75 87 ILE A O 1
ATOM 717 N N . GLU A 1 88 ? 4.985 -6.696 -1.320 1.00 84.12 88 GLU A N 1
ATOM 718 C CA . GLU A 1 88 ? 4.848 -6.957 0.120 1.00 84.12 88 GLU A CA 1
ATOM 719 C C . GLU A 1 88 ? 4.202 -5.778 0.851 1.00 84.12 88 GLU A C 1
ATOM 721 O O . GLU A 1 88 ? 4.563 -4.618 0.535 1.00 84.12 88 GLU A O 1
#

Foldseek 3Di:
DDDDDQWDKDWDDDPDDDAQDKDKTKIKIFHQAQAKDKDKDWWEDDPQKDWPADPVGTDIDIDIAHHRGMDMDITIIHGNDDDDDDTD

Radius of gyration: 14.73 Å; chains: 1; bounding box: 34×29×37 Å